Protein AF-A0A2N5DSJ1-F1 (afdb_monomer_lite)

Radius of gyration: 13.26 Å; chains: 1; bounding box: 28×21×42 Å

InterPro domains:
  IPR007686 YutG/PgpA domain [PF04608] (17-90)
  IPR007686 YutG/PgpA domain [cd06971] (14-90)
  IPR026037 Phosphatidylglycerophosphatase A [PTHR36305] (9-90)
  IPR036681 PgpA-like superfamily [SSF101307] (8-90)

Structure (mmCIF, N/CA/C/O backbone):
data_AF-A0A2N5DSJ1-F1
#
_entry.id   AF-A0A2N5DSJ1-F1
#
loop_
_atom_site.group_PDB
_atom_site.id
_atom_site.type_symbol
_atom_site.label_atom_id
_atom_site.label_alt_id
_atom_site.label_comp_id
_atom_site.label_asym_id
_atom_site.label_entity_id
_atom_site.label_seq_id
_atom_site.pdbx_PDB_ins_code
_atom_site.Cartn_x
_atom_site.Cartn_y
_atom_site.Cartn_z
_atom_site.occupancy
_atom_site.B_iso_or_equiv
_atom_site.auth_seq_id
_atom_site.auth_comp_id
_atom_site.auth_asym_id
_atom_site.auth_atom_id
_atom_site.pdbx_PDB_model_num
ATOM 1 N N . MET A 1 1 ? -5.196 0.031 21.372 1.00 51.91 1 MET A N 1
ATOM 2 C CA . MET A 1 1 ? -5.263 -0.499 19.990 1.00 51.91 1 MET A CA 1
ATOM 3 C C . MET A 1 1 ? -6.573 -0.022 19.367 1.00 51.91 1 MET A C 1
ATOM 5 O O . MET A 1 1 ? -7.615 -0.347 19.920 1.00 51.91 1 MET A O 1
ATOM 9 N N . ASN A 1 2 ? -6.524 0.820 18.323 1.00 68.94 2 ASN A N 1
ATOM 10 C CA . ASN A 1 2 ? -7.698 1.499 17.742 1.00 68.94 2 ASN A CA 1
ATOM 11 C C . ASN A 1 2 ? -8.852 0.524 17.462 1.00 68.94 2 ASN A C 1
ATOM 13 O O . ASN A 1 2 ? -8.645 -0.506 16.820 1.00 68.94 2 ASN A O 1
ATOM 17 N N . ALA A 1 3 ? -10.069 0.865 17.899 1.00 70.62 3 ALA A N 1
ATOM 18 C CA . ALA A 1 3 ? -11.274 0.061 17.671 1.00 70.62 3 ALA A CA 1
ATOM 19 C C . ALA A 1 3 ? -11.504 -0.249 16.177 1.00 70.62 3 ALA A C 1
ATOM 21 O O . ALA A 1 3 ? -11.973 -1.333 15.837 1.00 70.62 3 ALA A O 1
ATOM 22 N N . ALA A 1 4 ? -11.082 0.661 15.294 1.00 75.75 4 ALA A N 1
ATOM 23 C CA . ALA A 1 4 ? -11.101 0.495 13.845 1.00 75.75 4 ALA A CA 1
ATOM 24 C C . ALA A 1 4 ? -10.167 -0.631 13.353 1.00 75.75 4 ALA A C 1
ATOM 26 O O . ALA A 1 4 ? -10.598 -1.498 12.597 1.00 75.75 4 ALA A O 1
ATOM 27 N N . LYS A 1 5 ? -8.919 -0.705 13.851 1.00 74.12 5 LYS A N 1
ATOM 28 C CA . LYS A 1 5 ? -7.968 -1.780 13.494 1.00 74.12 5 LYS A CA 1
ATOM 2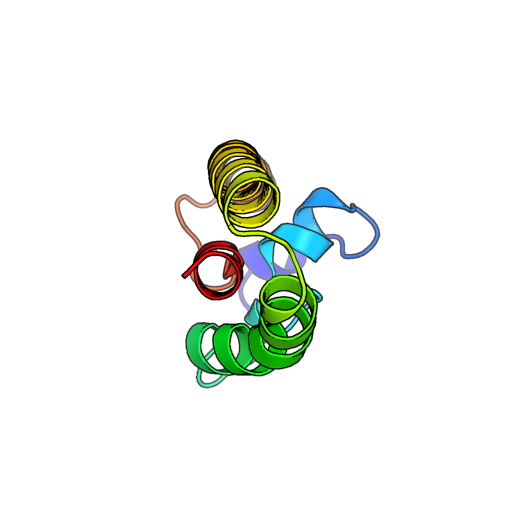9 C C . LYS A 1 5 ? -8.485 -3.169 13.898 1.00 74.12 5 LYS A C 1
ATOM 31 O O . LYS A 1 5 ? -8.200 -4.144 13.218 1.00 74.12 5 LYS A O 1
ATOM 36 N N . LYS A 1 6 ? -9.289 -3.271 14.966 1.00 78.69 6 LYS A N 1
ATOM 37 C CA . LYS A 1 6 ? -9.887 -4.543 15.424 1.00 78.69 6 LYS A CA 1
ATOM 38 C C . LYS A 1 6 ? -10.958 -5.090 14.465 1.00 78.69 6 LYS A C 1
ATOM 40 O O . LYS A 1 6 ? -11.275 -6.274 14.525 1.00 78.69 6 LYS A O 1
ATOM 45 N N . ARG A 1 7 ? -11.523 -4.241 13.599 1.00 82.31 7 ARG A N 1
ATOM 46 C CA . ARG A 1 7 ? -12.517 -4.630 12.584 1.00 82.31 7 ARG A CA 1
ATOM 47 C C . ARG A 1 7 ? -11.874 -5.162 11.303 1.00 82.31 7 ARG A C 1
ATOM 49 O O . ARG A 1 7 ? -12.543 -5.841 10.526 1.00 82.31 7 ARG A O 1
ATOM 56 N N . LEU A 1 8 ? -10.576 -4.922 11.112 1.00 82.88 8 LEU A N 1
ATOM 57 C CA . LEU A 1 8 ? -9.833 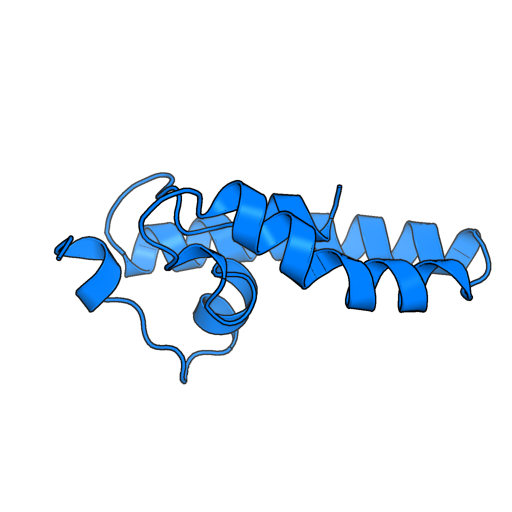-5.465 9.983 1.00 82.88 8 LEU A CA 1
ATOM 58 C C . LEU A 1 8 ? -9.702 -6.984 10.100 1.00 82.88 8 LEU A C 1
ATOM 60 O O . LEU A 1 8 ? -9.428 -7.553 11.156 1.00 82.88 8 LEU A O 1
ATOM 64 N N . ARG A 1 9 ? -9.868 -7.643 8.959 1.00 86.19 9 ARG A N 1
ATOM 65 C CA . ARG A 1 9 ? -9.693 -9.087 8.801 1.00 86.19 9 ARG A CA 1
ATOM 66 C C . ARG A 1 9 ? -8.676 -9.335 7.704 1.00 86.19 9 ARG A C 1
ATOM 68 O O . ARG A 1 9 ? -9.042 -9.236 6.544 1.00 86.19 9 ARG A O 1
ATOM 75 N N . MET A 1 10 ? -7.458 -9.742 8.056 1.00 84.12 10 MET A N 1
ATOM 76 C CA . MET A 1 10 ? -6.392 -10.045 7.082 1.00 84.12 10 MET A CA 1
ATOM 77 C C . MET A 1 10 ? -6.688 -11.273 6.202 1.00 84.12 10 MET A C 1
ATOM 79 O O . MET A 1 10 ? -6.027 -11.485 5.197 1.00 84.12 10 MET A O 1
ATOM 83 N N . ARG A 1 11 ? -7.710 -12.073 6.544 1.00 85.38 11 ARG A N 1
ATOM 84 C CA . ARG A 1 11 ? -8.246 -13.127 5.658 1.00 85.38 11 ARG A CA 1
ATOM 85 C C . ARG A 1 11 ? -9.089 -12.561 4.508 1.00 85.38 11 ARG A C 1
ATOM 87 O O . ARG A 1 11 ? -9.347 -13.281 3.553 1.00 85.38 11 ARG A O 1
ATOM 94 N N . ASN A 1 12 ? -9.558 -11.315 4.620 1.00 86.94 12 ASN A N 1
ATOM 95 C CA . ASN A 1 12 ? -10.240 -10.626 3.533 1.00 86.94 12 ASN A CA 1
ATOM 96 C C . ASN A 1 12 ? -9.167 -10.043 2.594 1.00 86.94 12 ASN A C 1
ATOM 98 O O . ASN A 1 12 ? -8.393 -9.196 3.055 1.00 86.94 12 ASN A O 1
ATOM 102 N N . PRO A 1 13 ? -9.110 -10.455 1.314 1.00 86.88 13 PRO A N 1
ATOM 103 C CA . PRO A 1 13 ? -8.112 -9.952 0.370 1.00 86.88 13 PRO A CA 1
ATOM 104 C C . PRO A 1 13 ? -8.158 -8.428 0.236 1.00 86.88 13 PRO A C 1
ATOM 106 O O . PRO A 1 13 ? -7.114 -7.801 0.102 1.00 86.88 13 PRO A O 1
ATOM 109 N N . TRP A 1 14 ? -9.336 -7.814 0.373 1.00 88.31 14 TRP A N 1
ATOM 110 C CA . TRP A 1 14 ? -9.481 -6.361 0.307 1.00 88.31 14 TRP A CA 1
ATOM 111 C C . TRP A 1 14 ? -8.754 -5.657 1.456 1.00 88.31 14 TRP A C 1
ATOM 113 O O . TRP A 1 14 ? -7.987 -4.733 1.231 1.00 88.31 14 TRP A O 1
ATOM 123 N N . HIS A 1 15 ? -8.906 -6.140 2.690 1.00 90.00 15 HIS A N 1
ATOM 124 C CA . HIS A 1 15 ? -8.196 -5.571 3.840 1.00 90.00 15 HIS A CA 1
ATOM 125 C C . HIS A 1 15 ? -6.691 -5.828 3.780 1.00 90.00 15 HIS A C 1
ATOM 127 O O . HIS A 1 15 ? -5.899 -4.975 4.178 1.00 90.00 15 HIS A O 1
ATOM 133 N N . LEU A 1 16 ? -6.300 -7.011 3.297 1.00 89.69 16 LEU A N 1
ATOM 134 C CA . LEU A 1 16 ? -4.899 -7.374 3.125 1.00 89.69 16 LEU A CA 1
ATOM 135 C C . LEU A 1 16 ? -4.213 -6.409 2.150 1.00 89.69 16 LEU A C 1
ATOM 137 O O . LEU A 1 16 ? -3.176 -5.847 2.484 1.00 89.69 16 LEU A O 1
ATOM 141 N N . LEU A 1 17 ? -4.824 -6.180 0.986 1.00 89.19 17 LEU A N 1
ATOM 142 C CA . LEU A 1 17 ? -4.305 -5.265 -0.027 1.00 89.19 17 LEU A CA 1
ATOM 143 C C . LEU A 1 17 ? -4.347 -3.816 0.457 1.00 89.19 17 LEU A C 1
ATOM 145 O O . LEU A 1 17 ? -3.327 -3.140 0.416 1.00 89.19 17 LEU A O 1
ATOM 149 N N . ALA A 1 18 ? -5.476 -3.359 1.008 1.00 89.25 18 ALA A N 1
ATOM 150 C CA . ALA A 1 18 ? -5.617 -1.985 1.491 1.00 89.25 18 ALA A CA 1
ATOM 151 C C . ALA A 1 18 ? -4.563 -1.615 2.547 1.00 89.25 18 ALA A C 1
ATOM 153 O O . ALA A 1 18 ? -4.090 -0.486 2.573 1.00 89.25 18 ALA A O 1
ATOM 154 N N . THR A 1 19 ? -4.170 -2.564 3.401 1.00 90.94 19 THR A N 1
ATOM 155 C CA . THR A 1 19 ? -3.144 -2.349 4.435 1.00 90.94 19 THR A CA 1
ATOM 156 C C . THR A 1 19 ? -1.717 -2.645 3.972 1.00 90.94 19 THR A C 1
ATOM 158 O O . THR A 1 19 ? -0.819 -2.694 4.813 1.00 90.94 19 THR A O 1
ATOM 161 N N . GLY A 1 20 ? -1.487 -2.893 2.679 1.00 89.31 20 GLY A N 1
ATOM 162 C CA . GLY A 1 20 ? -0.157 -3.199 2.151 1.00 89.31 20 GLY A CA 1
ATOM 163 C C . GLY A 1 20 ? 0.427 -4.491 2.726 1.00 89.31 20 GLY A C 1
ATOM 164 O O . GLY A 1 20 ? 1.575 -4.525 3.157 1.00 89.31 20 GLY A O 1
ATOM 165 N N . PHE A 1 21 ? -0.385 -5.549 2.817 1.00 88.88 21 PHE A N 1
ATOM 166 C CA . PHE A 1 21 ? -0.037 -6.820 3.472 1.00 88.88 21 PHE A CA 1
ATOM 167 C C . PHE A 1 21 ? 0.263 -6.684 4.975 1.00 88.88 21 PHE A C 1
ATOM 169 O O . PHE A 1 21 ? 0.946 -7.516 5.569 1.00 88.88 21 PHE A O 1
ATOM 176 N N . GLY A 1 22 ? -0.300 -5.656 5.614 1.00 86.38 22 GLY A N 1
ATOM 177 C CA . GLY A 1 22 ? -0.132 -5.375 7.038 1.00 86.38 22 GLY A CA 1
ATOM 178 C C . GLY A 1 22 ? 0.967 -4.362 7.357 1.00 86.38 22 GLY A C 1
ATOM 179 O O . GLY A 1 22 ? 1.122 -4.017 8.529 1.00 86.38 22 GLY A O 1
ATOM 180 N N . SER A 1 23 ? 1.677 -3.831 6.358 1.00 88.94 23 SER A N 1
ATOM 181 C CA . SER A 1 23 ? 2.646 -2.742 6.544 1.00 88.94 23 SER A CA 1
ATOM 182 C C . SER A 1 23 ? 1.990 -1.481 7.123 1.00 88.94 23 SER A C 1
ATOM 184 O O . SER A 1 23 ? 2.502 -0.899 8.079 1.00 88.94 23 SER A O 1
ATOM 186 N N . GLY A 1 24 ? 0.771 -1.152 6.685 1.00 86.25 24 GLY A N 1
ATOM 187 C CA . GLY A 1 24 ? -0.029 -0.045 7.219 1.00 86.25 24 GLY A CA 1
ATOM 188 C C . GLY A 1 24 ? -0.495 -0.238 8.671 1.00 86.25 24 GLY A C 1
ATOM 189 O O . GLY A 1 24 ? -1.056 0.667 9.292 1.00 86.25 24 GLY A O 1
ATOM 190 N N . LEU A 1 25 ? -0.270 -1.408 9.278 1.00 86.56 25 LEU A N 1
ATOM 191 C CA . LEU A 1 25 ? -0.548 -1.620 10.701 1.00 86.56 25 LEU A CA 1
ATOM 192 C C . LEU A 1 25 ? 0.604 -1.169 11.606 1.00 86.56 25 LEU A C 1
ATOM 194 O O . LEU A 1 25 ? 0.377 -1.061 12.819 1.00 86.56 25 LEU A O 1
ATOM 198 N N . PHE A 1 26 ? 1.774 -0.857 11.035 1.00 86.69 26 PHE A N 1
ATOM 199 C CA . PHE A 1 26 ? 2.977 -0.453 11.758 1.00 86.69 26 PHE A CA 1
ATOM 200 C C . PHE A 1 26 ? 2.726 0.780 12.658 1.00 86.69 26 PHE A C 1
ATOM 202 O O . PHE A 1 26 ? 2.049 1.723 12.242 1.00 86.69 26 PHE A O 1
ATOM 209 N N . PRO A 1 27 ? 3.209 0.785 13.918 1.00 77.62 27 PRO A N 1
ATOM 210 C CA . PRO A 1 27 ? 2.781 1.760 14.924 1.00 77.62 27 PRO A CA 1
ATOM 211 C C . PRO A 1 27 ? 3.401 3.158 14.786 1.00 77.62 27 PRO A C 1
ATOM 213 O O . PRO A 1 27 ? 2.782 4.111 15.251 1.00 77.62 27 PRO A O 1
ATOM 216 N N . TRP A 1 28 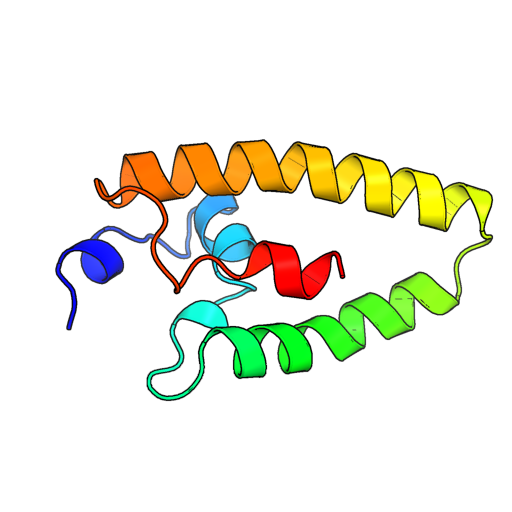? 4.584 3.296 14.176 1.00 75.00 28 TRP A N 1
ATOM 217 C CA . TRP A 1 28 ? 5.331 4.568 14.149 1.00 75.00 28 TRP A CA 1
ATOM 218 C C . TRP A 1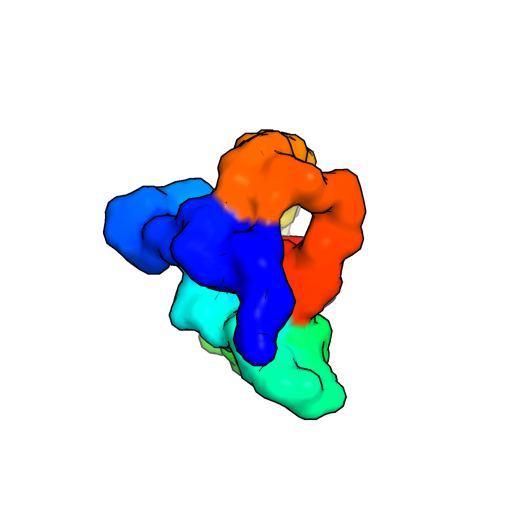 28 ? 5.353 5.291 12.802 1.00 75.00 28 TRP A C 1
ATOM 220 O O . TRP A 1 28 ? 5.704 6.463 12.750 1.00 75.00 28 TRP A O 1
ATOM 230 N N . GLY A 1 29 ? 4.962 4.621 11.724 1.00 83.12 29 GLY A N 1
ATOM 231 C CA . GLY A 1 29 ? 5.052 5.168 10.373 1.00 83.12 29 GLY A CA 1
ATOM 232 C C . GLY A 1 29 ? 4.413 4.215 9.375 1.00 83.12 29 GLY A C 1
ATOM 233 O O . GLY A 1 29 ? 5.143 3.554 8.642 1.00 83.12 29 GLY A O 1
ATOM 234 N N . PRO A 1 30 ? 3.077 4.062 9.399 1.00 85.00 30 PRO A N 1
ATOM 235 C CA . PRO A 1 30 ? 2.380 3.123 8.525 1.00 85.00 30 PRO A CA 1
ATOM 236 C C . PRO A 1 30 ? 2.631 3.425 7.044 1.00 85.00 30 PRO A C 1
ATOM 238 O O . PRO A 1 30 ? 2.886 2.485 6.301 1.00 85.00 30 PRO A O 1
ATOM 241 N N . GLY A 1 31 ? 2.667 4.706 6.650 1.00 85.06 31 GLY A N 1
ATOM 242 C CA . GLY A 1 31 ? 3.032 5.131 5.292 1.00 85.06 31 GLY A CA 1
ATOM 243 C C . GLY A 1 31 ? 4.445 4.691 4.914 1.00 85.06 31 GLY A C 1
ATOM 244 O O . GLY A 1 31 ? 4.613 3.927 3.980 1.00 85.06 31 GLY A O 1
ATOM 245 N N . THR A 1 32 ? 5.454 5.018 5.732 1.00 89.19 32 THR A N 1
ATOM 246 C CA . THR A 1 32 ? 6.853 4.609 5.489 1.00 89.19 32 THR A CA 1
ATOM 247 C C . THR A 1 32 ? 7.030 3.092 5.4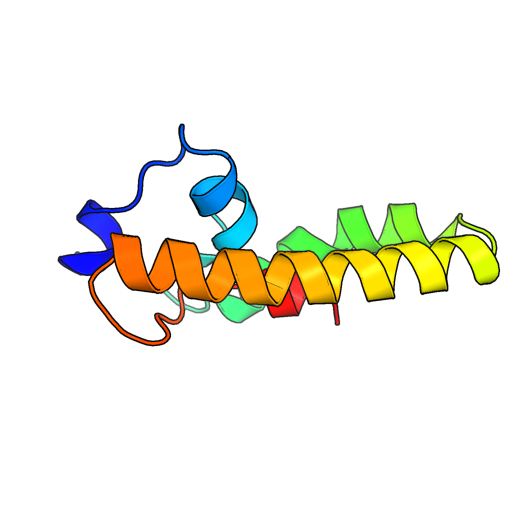06 1.00 89.19 32 THR A C 1
ATOM 249 O O . THR A 1 32 ? 7.759 2.593 4.553 1.00 89.19 32 THR A O 1
ATOM 252 N N . ALA A 1 33 ? 6.371 2.338 6.290 1.00 89.62 33 ALA A N 1
ATOM 253 C CA . ALA A 1 33 ? 6.373 0.881 6.215 1.00 89.62 33 ALA A CA 1
ATOM 254 C C . ALA A 1 33 ? 5.688 0.387 4.928 1.00 89.62 33 ALA A C 1
ATOM 256 O O . ALA A 1 33 ? 6.143 -0.590 4.336 1.00 89.62 33 ALA A O 1
ATOM 257 N N . GLY A 1 34 ? 4.626 1.074 4.497 1.00 89.50 34 GLY A N 1
ATOM 258 C CA . GLY A 1 34 ? 3.963 0.911 3.205 1.00 89.50 34 GLY A CA 1
ATOM 259 C C . GLY A 1 34 ? 4.919 1.100 2.033 1.00 89.50 34 GLY A C 1
ATOM 260 O O . GLY A 1 34 ? 5.104 0.156 1.270 1.00 89.50 34 GLY A O 1
ATOM 261 N N . SER A 1 35 ? 5.604 2.243 1.943 1.00 90.25 35 SER A N 1
ATOM 262 C CA . SER A 1 35 ? 6.527 2.534 0.839 1.00 90.25 35 SER A CA 1
ATOM 263 C C . SER A 1 35 ? 7.695 1.541 0.803 1.00 90.25 35 SER A C 1
ATOM 265 O O . SER A 1 35 ? 8.071 1.060 -0.262 1.00 90.25 35 SER A O 1
ATOM 267 N N . VAL A 1 36 ? 8.240 1.138 1.961 1.00 90.81 36 VAL A N 1
ATOM 268 C CA . VAL A 1 36 ? 9.273 0.082 2.021 1.00 90.81 36 VAL A CA 1
ATOM 269 C C . VAL A 1 36 ? 8.729 -1.260 1.521 1.00 90.81 36 VAL A C 1
ATOM 271 O O . VAL A 1 36 ? 9.412 -1.962 0.774 1.00 90.81 36 VAL A O 1
ATOM 274 N N . ALA A 1 37 ? 7.500 -1.618 1.898 1.00 90.69 37 ALA A N 1
ATOM 275 C CA . ALA A 1 37 ? 6.843 -2.833 1.421 1.00 90.69 37 ALA A CA 1
ATOM 276 C C . ALA A 1 37 ? 6.474 -2.772 -0.075 1.00 90.69 37 ALA A C 1
ATOM 278 O O . ALA A 1 37 ? 6.342 -3.824 -0.700 1.00 90.69 37 ALA A O 1
ATOM 279 N N . ALA A 1 38 ? 6.354 -1.576 -0.654 1.00 91.06 38 ALA A N 1
ATOM 280 C CA . ALA A 1 38 ? 6.105 -1.368 -2.075 1.00 91.06 38 ALA A CA 1
ATOM 281 C C . ALA A 1 38 ? 7.355 -1.554 -2.952 1.00 91.06 38 ALA A C 1
ATOM 283 O O . ALA A 1 38 ? 7.214 -1.899 -4.126 1.00 91.06 38 ALA A O 1
ATOM 284 N N . ILE A 1 39 ? 8.574 -1.409 -2.409 1.00 91.12 39 ILE A N 1
ATOM 285 C CA . ILE A 1 39 ? 9.834 -1.519 -3.177 1.00 91.12 39 ILE A CA 1
ATOM 286 C C . ILE A 1 39 ? 9.914 -2.814 -4.009 1.00 91.12 39 ILE A C 1
ATOM 288 O O . ILE A 1 39 ? 10.196 -2.720 -5.205 1.00 91.12 39 ILE A O 1
ATOM 292 N N . PRO A 1 40 ? 9.642 -4.021 -3.468 1.00 89.38 40 PRO A N 1
ATOM 293 C CA . PRO A 1 40 ? 9.678 -5.247 -4.266 1.00 89.38 40 PRO A CA 1
ATOM 294 C C . PRO A 1 40 ? 8.638 -5.260 -5.394 1.00 89.38 40 PRO A C 1
ATOM 296 O O . PRO A 1 40 ? 8.923 -5.745 -6.489 1.00 89.38 40 PRO A O 1
ATOM 299 N N . CYS A 1 41 ? 7.443 -4.707 -5.155 1.00 88.12 41 CYS A N 1
ATOM 300 C CA . CYS A 1 41 ? 6.414 -4.563 -6.185 1.00 88.12 41 CYS A CA 1
ATOM 301 C C . CYS A 1 41 ? 6.878 -3.608 -7.289 1.00 88.12 41 CYS A C 1
ATOM 303 O O . CYS A 1 41 ? 6.765 -3.935 -8.468 1.00 88.12 41 CYS A O 1
ATOM 305 N N . TRP A 1 42 ? 7.464 -2.470 -6.917 1.00 89.81 42 TRP A N 1
ATOM 306 C CA . TRP A 1 42 ? 8.009 -1.506 -7.865 1.00 89.81 42 TRP A CA 1
ATOM 307 C C . TRP A 1 42 ? 9.159 -2.090 -8.696 1.00 89.81 42 TRP A C 1
ATOM 309 O O . TRP A 1 42 ? 9.163 -1.947 -9.918 1.00 89.81 42 TRP A O 1
ATOM 319 N N . MET A 1 43 ? 10.074 -2.846 -8.077 1.00 90.44 43 MET A N 1
ATOM 320 C CA . MET A 1 43 ? 11.138 -3.557 -8.796 1.00 90.44 43 MET A CA 1
ATOM 321 C C . MET A 1 43 ? 10.571 -4.515 -9.850 1.00 90.44 43 MET A C 1
ATOM 323 O O . MET A 1 43 ? 11.056 -4.544 -10.978 1.00 90.44 43 MET A O 1
ATOM 327 N N . LEU A 1 44 ? 9.511 -5.263 -9.531 1.00 88.81 44 LEU A N 1
ATOM 328 C CA . LEU A 1 44 ? 8.842 -6.123 -10.513 1.00 88.81 44 LEU A CA 1
ATOM 329 C C . LEU A 1 44 ? 8.232 -5.308 -11.659 1.00 88.81 44 LEU A C 1
ATOM 331 O O . LEU A 1 44 ? 8.378 -5.687 -12.821 1.00 88.81 44 LEU A O 1
ATOM 335 N N . LEU A 1 45 ? 7.600 -4.173 -11.347 1.00 87.94 45 LEU A N 1
ATOM 336 C CA . LEU A 1 45 ? 6.994 -3.286 -12.341 1.00 87.94 45 LEU A CA 1
ATOM 337 C C . LEU A 1 45 ? 8.024 -2.657 -13.286 1.00 87.94 45 LEU A C 1
ATOM 339 O O . LEU A 1 45 ? 7.721 -2.490 -14.464 1.00 87.94 45 LEU A O 1
ATOM 343 N N . THR A 1 46 ? 9.243 -2.366 -12.821 1.00 90.00 46 THR A N 1
ATOM 344 C CA . THR A 1 46 ? 10.293 -1.781 -13.676 1.00 90.00 46 THR A CA 1
ATOM 345 C C . THR A 1 46 ? 10.770 -2.690 -14.813 1.00 90.00 46 THR A C 1
ATOM 347 O O . THR A 1 46 ? 11.340 -2.192 -15.781 1.00 90.00 46 THR A O 1
ATOM 350 N N . TYR A 1 47 ? 10.507 -4.001 -14.754 1.00 92.19 47 TYR A N 1
ATOM 351 C CA . TYR A 1 47 ? 10.817 -4.924 -15.855 1.00 92.19 47 TYR A CA 1
ATOM 352 C C . TYR A 1 47 ? 9.742 -4.957 -16.950 1.00 92.19 47 TYR A C 1
ATOM 354 O O . TYR A 1 47 ? 9.952 -5.576 -17.995 1.00 92.19 47 TYR A O 1
ATOM 362 N N . LEU A 1 48 ? 8.582 -4.331 -16.730 1.00 90.31 48 LEU A N 1
ATOM 363 C CA . LEU A 1 48 ? 7.498 -4.325 -17.705 1.00 90.31 48 LEU A CA 1
ATOM 364 C C . LEU A 1 48 ? 7.726 -3.256 -18.786 1.00 90.31 48 LEU A C 1
ATOM 366 O O . LEU A 1 48 ? 8.224 -2.166 -18.499 1.00 90.31 48 LEU A O 1
ATOM 370 N N . PRO A 1 49 ? 7.287 -3.508 -20.033 1.00 94.31 49 PRO A N 1
ATOM 371 C CA . PRO A 1 49 ? 7.217 -2.460 -21.043 1.00 94.31 49 PRO A CA 1
ATOM 372 C C . PRO A 1 49 ? 6.251 -1.352 -20.596 1.00 94.31 49 PRO A C 1
ATOM 374 O O . PRO A 1 49 ? 5.231 -1.619 -19.953 1.00 94.31 49 PRO A O 1
ATOM 377 N N . TRP A 1 50 ? 6.548 -0.106 -20.972 1.00 92.00 50 TRP A N 1
ATOM 378 C CA . TRP A 1 50 ? 5.854 1.091 -20.474 1.00 92.00 50 TRP A CA 1
ATOM 379 C C . TRP A 1 50 ? 4.329 1.070 -20.704 1.00 92.00 50 TRP A C 1
ATOM 381 O O . TRP A 1 50 ? 3.564 1.604 -19.899 1.00 92.00 50 TRP A O 1
ATOM 391 N N . GLN A 1 51 ? 3.860 0.405 -21.764 1.00 94.62 51 GLN A N 1
ATOM 392 C CA . GLN A 1 51 ? 2.433 0.223 -22.042 1.00 94.62 51 GLN A CA 1
ATOM 393 C C . GLN A 1 51 ? 1.759 -0.643 -20.974 1.00 94.62 51 GLN A C 1
ATOM 395 O O . GLN A 1 51 ? 0.690 -0.300 -20.481 1.00 94.62 51 GLN A O 1
ATOM 400 N N . VAL A 1 52 ? 2.396 -1.748 -20.577 1.00 93.56 52 VAL A N 1
ATOM 401 C CA . VAL A 1 52 ? 1.845 -2.641 -19.549 1.00 93.56 52 VAL A CA 1
ATOM 402 C C . VAL A 1 52 ? 1.992 -1.992 -18.176 1.00 93.56 52 VAL A C 1
ATOM 404 O O . VAL A 1 52 ? 1.054 -2.038 -17.389 1.00 93.56 52 VAL A O 1
ATOM 407 N N . TYR A 1 53 ? 3.108 -1.304 -17.917 1.00 91.38 53 TYR A N 1
ATOM 408 C CA . TYR A 1 53 ? 3.283 -0.500 -16.706 1.00 91.38 53 TYR A CA 1
ATOM 409 C C . TYR A 1 53 ? 2.141 0.511 -16.524 1.00 91.38 53 TYR A C 1
ATOM 411 O O . TYR A 1 53 ? 1.492 0.530 -15.481 1.00 91.38 53 TYR A O 1
ATOM 419 N N . SER A 1 54 ? 1.836 1.309 -17.555 1.00 91.50 54 SER A N 1
ATOM 420 C CA . SER A 1 54 ? 0.764 2.312 -17.476 1.00 91.50 54 SER A CA 1
ATOM 421 C C . SER A 1 54 ? -0.620 1.683 -17.288 1.00 91.50 54 SER A C 1
ATOM 423 O O . SER A 1 54 ? -1.405 2.181 -16.483 1.00 91.50 54 SER A O 1
ATOM 425 N N . MET A 1 55 ? -0.904 0.549 -17.940 1.00 94.38 55 MET A N 1
ATOM 426 C CA . MET A 1 55 ? -2.131 -0.222 -17.699 1.00 94.38 55 MET A CA 1
ATOM 427 C C . MET A 1 55 ? -2.238 -0.716 -16.253 1.00 94.38 55 MET A C 1
ATOM 429 O O . MET A 1 55 ? -3.303 -0.597 -15.648 1.00 94.38 55 MET A O 1
ATOM 433 N N . VAL A 1 56 ? -1.149 -1.246 -15.690 1.00 92.19 56 VAL A N 1
ATOM 434 C CA . VAL A 1 56 ? -1.123 -1.730 -14.305 1.00 92.19 56 VAL A CA 1
ATOM 435 C C . VAL A 1 56 ? -1.340 -0.581 -13.328 1.00 92.19 56 VAL A C 1
ATOM 437 O O . VAL A 1 56 ? -2.176 -0.712 -12.443 1.00 92.19 56 VAL A O 1
ATOM 440 N N . VAL A 1 57 ? -0.675 0.562 -13.512 1.00 91.75 57 VAL A N 1
ATOM 441 C CA . VAL A 1 57 ? -0.875 1.746 -12.658 1.00 91.75 57 VAL A CA 1
ATOM 442 C C . VAL A 1 57 ? -2.327 2.224 -12.709 1.00 91.75 57 VAL A C 1
ATOM 444 O O . VAL A 1 57 ? -2.950 2.393 -11.663 1.00 91.75 57 VAL A O 1
ATOM 447 N N . MET A 1 58 ? -2.904 2.371 -13.906 1.00 93.56 58 MET A N 1
ATOM 448 C CA . MET A 1 58 ? -4.308 2.773 -14.062 1.00 93.56 58 MET A CA 1
ATOM 449 C C . MET A 1 58 ? -5.262 1.808 -13.352 1.00 93.56 58 MET A C 1
ATOM 451 O O . MET A 1 58 ? -6.172 2.235 -12.640 1.00 93.56 58 MET A O 1
ATOM 455 N N . PHE A 1 59 ? -5.033 0.502 -13.497 1.00 93.44 59 PHE A N 1
ATOM 456 C CA . PHE A 1 59 ? -5.837 -0.517 -12.833 1.00 93.44 59 PHE A CA 1
ATOM 457 C C . PHE A 1 59 ? -5.674 -0.483 -11.306 1.00 93.44 59 PHE A C 1
ATOM 459 O O . PHE A 1 59 ? -6.665 -0.560 -10.578 1.00 93.44 59 PHE A O 1
ATOM 466 N N . SER A 1 60 ? -4.449 -0.296 -10.813 1.00 91.44 60 SER A N 1
ATOM 467 C CA . SER A 1 60 ? -4.156 -0.174 -9.384 1.00 91.44 60 SER A CA 1
ATOM 468 C C . SER A 1 60 ? -4.807 1.058 -8.758 1.00 91.44 60 SER A C 1
ATOM 470 O O . SER A 1 60 ? -5.275 0.970 -7.625 1.00 91.44 60 SER A O 1
ATOM 472 N N . ILE A 1 61 ? -4.923 2.175 -9.486 1.00 91.81 61 ILE A N 1
ATOM 473 C CA . ILE A 1 61 ? -5.681 3.355 -9.036 1.00 91.81 61 ILE A CA 1
ATOM 474 C C . ILE A 1 61 ? -7.170 3.009 -8.893 1.00 91.81 61 ILE A C 1
ATOM 476 O O . ILE A 1 61 ? -7.767 3.287 -7.852 1.00 91.81 61 ILE A O 1
ATOM 480 N N . CYS A 1 62 ? -7.773 2.357 -9.895 1.00 92.81 62 CYS A N 1
ATOM 481 C CA . CYS A 1 62 ? -9.181 1.946 -9.835 1.00 92.81 62 CYS A CA 1
ATOM 482 C C . CYS A 1 62 ? -9.455 0.995 -8.660 1.00 92.81 62 CYS A C 1
ATOM 484 O O . CYS A 1 62 ? -10.430 1.176 -7.926 1.00 92.81 62 CYS A O 1
ATOM 486 N N . ILE A 1 63 ? -8.576 0.009 -8.453 1.00 91.12 63 ILE A N 1
ATOM 487 C CA . ILE A 1 63 ? -8.633 -0.887 -7.294 1.00 91.12 63 ILE A CA 1
ATOM 488 C C . ILE A 1 63 ? -8.466 -0.097 -5.998 1.00 91.12 63 ILE A C 1
ATOM 490 O O . ILE A 1 63 ? -9.209 -0.338 -5.053 1.00 91.12 63 ILE A O 1
ATOM 494 N N . GLY A 1 64 ? -7.543 0.861 -5.955 1.00 89.50 64 GLY A N 1
ATOM 495 C CA . GLY A 1 64 ? -7.282 1.687 -4.781 1.00 89.50 64 GLY A CA 1
ATOM 496 C C . GLY A 1 64 ? -8.512 2.444 -4.306 1.00 89.50 64 GLY A C 1
ATOM 497 O O . GLY A 1 64 ? -8.851 2.379 -3.128 1.00 89.50 64 GLY A O 1
ATOM 498 N N . VAL A 1 65 ? -9.255 3.067 -5.223 1.00 89.75 65 VAL A N 1
ATOM 499 C CA . VAL A 1 65 ? -10.516 3.752 -4.890 1.00 89.75 65 VAL A CA 1
ATOM 500 C C . VAL A 1 65 ? -11.514 2.787 -4.242 1.00 89.75 65 VAL A C 1
ATOM 502 O O . VAL A 1 65 ? -12.120 3.109 -3.217 1.00 89.75 65 VAL A O 1
ATOM 505 N N . TYR A 1 66 ? -11.656 1.581 -4.798 1.00 90.56 66 TYR A N 1
ATOM 506 C CA . TYR A 1 66 ? -12.536 0.555 -4.239 1.00 90.56 66 TYR A CA 1
ATOM 507 C C . TYR A 1 66 ? -12.051 0.051 -2.870 1.00 90.56 66 TYR A C 1
ATOM 509 O O . TYR A 1 66 ? -12.845 -0.050 -1.934 1.00 90.56 66 TYR A O 1
ATOM 517 N N . LEU A 1 67 ? -10.750 -0.215 -2.729 1.00 89.19 67 LEU A N 1
ATOM 518 C CA . LEU A 1 67 ? -10.114 -0.673 -1.494 1.00 89.19 67 LEU A CA 1
ATOM 519 C C . LEU A 1 67 ? -10.268 0.340 -0.365 1.00 89.19 67 LEU A C 1
ATOM 521 O O . LEU A 1 67 ? -10.666 -0.046 0.737 1.00 89.19 67 LEU A O 1
ATOM 525 N N . CYS A 1 68 ? -9.993 1.617 -0.637 1.00 87.25 68 CYS A N 1
ATOM 526 C CA . CYS A 1 68 ? -10.160 2.699 0.324 1.00 87.25 68 CYS A CA 1
ATOM 527 C C . CYS A 1 68 ? -11.615 2.782 0.783 1.00 87.25 68 CYS A C 1
ATOM 529 O O . CYS A 1 68 ? -11.875 2.798 1.984 1.00 87.25 68 CYS A O 1
ATOM 531 N N . HIS A 1 69 ? -12.571 2.750 -0.150 1.00 87.50 69 HIS A N 1
ATOM 532 C CA . HIS A 1 69 ? -13.990 2.829 0.186 1.00 87.50 69 HIS A CA 1
ATOM 533 C C . HIS A 1 69 ? -14.469 1.627 1.014 1.00 87.50 69 HIS A C 1
ATOM 535 O O . HIS A 1 69 ? -15.070 1.802 2.076 1.00 87.50 69 HIS A O 1
ATOM 541 N N . GLN A 1 70 ? -14.187 0.406 0.554 1.00 88.38 70 GLN A N 1
ATOM 542 C CA . GLN A 1 70 ? -14.626 -0.822 1.215 1.00 88.38 70 GLN A CA 1
ATOM 543 C C . GLN A 1 70 ? -13.979 -0.973 2.597 1.00 88.38 70 GLN A C 1
ATOM 545 O O . GLN A 1 70 ? -14.668 -1.253 3.576 1.00 88.38 70 GLN A O 1
ATOM 550 N N . THR A 1 71 ? -12.673 -0.720 2.703 1.00 86.69 71 THR A N 1
ATOM 551 C CA . THR A 1 71 ? -11.939 -0.854 3.968 1.00 86.69 71 THR A CA 1
ATOM 552 C C . THR A 1 71 ? -12.340 0.233 4.963 1.00 86.69 71 THR A C 1
ATOM 554 O O . THR A 1 71 ? -12.551 -0.073 6.133 1.00 86.69 71 THR A O 1
ATOM 557 N N . ALA A 1 72 ? -12.537 1.482 4.523 1.00 86.38 72 ALA A N 1
ATOM 558 C CA . ALA A 1 72 ? -13.063 2.549 5.379 1.00 86.38 72 ALA A CA 1
ATOM 559 C C . ALA A 1 72 ? -14.466 2.207 5.914 1.00 86.38 72 ALA A C 1
ATOM 561 O O . ALA A 1 72 ? -14.739 2.336 7.112 1.00 86.38 72 ALA A O 1
ATOM 562 N N . LYS A 1 73 ? -15.341 1.684 5.045 1.00 86.12 73 LYS A N 1
ATOM 563 C CA . LYS A 1 73 ? -16.683 1.225 5.420 1.00 86.12 73 LYS A CA 1
ATOM 564 C C . LYS A 1 73 ? -16.632 0.100 6.457 1.00 86.12 73 LYS A C 1
ATOM 566 O O . LYS A 1 73 ? -17.332 0.180 7.465 1.00 86.12 73 LYS A O 1
ATOM 571 N N . ASP A 1 74 ? -15.771 -0.896 6.259 1.00 86.25 74 ASP A N 1
ATOM 572 C CA . ASP A 1 74 ? -15.627 -2.044 7.164 1.00 86.25 74 ASP A CA 1
ATOM 573 C C . ASP A 1 74 ? -14.976 -1.653 8.504 1.00 86.25 74 ASP A C 1
ATOM 575 O O . ASP A 1 74 ? -15.330 -2.170 9.569 1.00 86.25 74 ASP A O 1
ATOM 579 N N . MET A 1 75 ? -14.065 -0.678 8.487 1.00 82.81 75 MET A N 1
ATOM 580 C CA . MET A 1 75 ? -13.492 -0.090 9.698 1.00 82.81 75 MET A CA 1
ATOM 581 C C . MET A 1 75 ? -14.488 0.831 10.426 1.00 82.81 75 MET A C 1
ATOM 583 O O . MET A 1 75 ? -14.355 1.051 11.636 1.00 82.81 75 MET A O 1
ATOM 587 N N . GLY A 1 76 ? -15.530 1.311 9.741 1.00 82.44 76 GLY A N 1
ATOM 588 C CA . GLY A 1 76 ? -16.525 2.248 10.265 1.00 82.44 76 GLY A CA 1
ATOM 589 C C . GLY A 1 76 ? -15.932 3.620 10.588 1.00 82.44 76 GLY A C 1
ATOM 590 O O . GLY A 1 76 ? -16.385 4.280 11.520 1.00 82.44 76 GLY A O 1
ATOM 591 N N . VAL A 1 77 ? -14.879 3.996 9.863 1.00 79.56 77 VAL A N 1
ATOM 592 C CA . VAL A 1 77 ? -14.174 5.276 9.953 1.00 79.56 77 VAL A CA 1
ATOM 593 C C . VAL A 1 77 ? -13.812 5.708 8.543 1.00 79.56 77 VAL A C 1
ATOM 595 O O . VAL A 1 77 ? -13.402 4.888 7.725 1.00 79.56 77 VAL A O 1
ATOM 598 N N . HIS A 1 78 ? -13.960 6.995 8.257 1.00 70.88 78 HIS A N 1
ATOM 599 C CA . HIS A 1 78 ? -13.492 7.550 6.997 1.00 70.88 78 HIS A CA 1
ATOM 600 C C . HIS A 1 78 ? -11.971 7.701 7.053 1.00 70.88 78 HIS A C 1
ATOM 602 O O . HIS A 1 78 ? -11.455 8.205 8.046 1.00 70.88 78 HIS A O 1
ATOM 608 N N . ASP A 1 79 ? -11.295 7.233 6.002 1.00 65.44 79 ASP A N 1
ATOM 609 C CA . ASP A 1 79 ? -9.876 7.483 5.732 1.00 65.44 79 ASP A CA 1
ATOM 610 C C . ASP A 1 79 ? -8.930 7.190 6.915 1.00 65.44 79 ASP A C 1
ATOM 612 O O . ASP A 1 79 ? -8.386 8.071 7.581 1.00 65.44 79 ASP A O 1
ATOM 616 N N . HIS A 1 80 ? -8.784 5.904 7.247 1.00 80.31 80 HIS A N 1
ATOM 617 C CA . HIS A 1 80 ? -7.883 5.495 8.319 1.00 80.31 80 HIS A CA 1
ATOM 618 C C . HIS A 1 80 ? -6.461 5.349 7.773 1.00 80.31 80 HIS A C 1
ATOM 620 O O . HIS A 1 80 ? -6.236 4.536 6.881 1.00 80.31 80 HIS A O 1
ATOM 626 N N . GLY A 1 81 ? -5.480 5.998 8.408 1.00 79.31 81 GLY A N 1
ATOM 627 C CA . GLY A 1 81 ? -4.059 5.964 8.011 1.00 79.31 81 GLY A CA 1
ATOM 628 C C . GLY A 1 81 ? -3.344 4.608 8.131 1.00 79.31 81 GLY A C 1
ATOM 629 O O . GLY A 1 81 ? -2.126 4.560 8.224 1.00 79.31 81 GLY A O 1
ATOM 630 N N . SER A 1 82 ? -4.086 3.500 8.211 1.00 84.06 82 SER A N 1
ATOM 631 C CA . SER A 1 82 ? -3.553 2.150 7.992 1.00 84.06 82 SER A CA 1
ATOM 632 C C . SER A 1 82 ? -3.827 1.628 6.587 1.00 84.06 82 SER A C 1
ATOM 634 O O . SER A 1 82 ? -3.362 0.542 6.255 1.00 84.06 82 SER A O 1
ATOM 636 N N . ILE A 1 83 ? -4.640 2.346 5.813 1.00 88.19 83 ILE A N 1
ATOM 637 C CA . ILE A 1 83 ? -4.799 2.128 4.384 1.00 88.19 83 ILE A CA 1
ATOM 638 C C . ILE A 1 83 ? -3.600 2.813 3.734 1.00 88.19 83 ILE A C 1
ATOM 640 O O . ILE A 1 83 ? -3.427 4.010 3.912 1.00 88.19 83 ILE A O 1
ATOM 644 N N . VAL A 1 84 ? -2.748 2.028 3.085 1.00 92.50 84 VAL A N 1
ATOM 645 C CA . VAL A 1 84 ? -1.459 2.471 2.518 1.00 92.50 84 VAL A CA 1
ATOM 646 C C . VAL A 1 84 ? -1.307 1.980 1.081 1.00 92.50 84 VAL A C 1
ATOM 648 O O . VAL A 1 84 ? -0.212 1.707 0.607 1.00 92.50 84 VAL A O 1
ATOM 651 N N . TRP A 1 85 ? -2.433 1.744 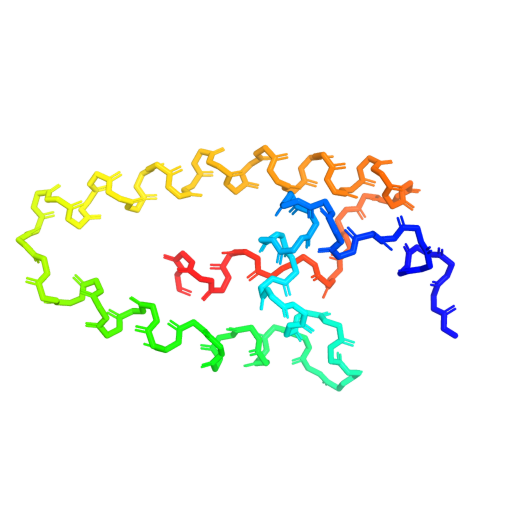0.404 1.00 91.75 85 TRP A N 1
ATOM 652 C CA . TRP A 1 85 ? -2.433 1.272 -0.978 1.00 91.75 85 TRP A CA 1
ATOM 653 C C . TRP A 1 85 ? -1.853 2.314 -1.939 1.00 91.75 85 TRP A C 1
ATOM 655 O O . TRP A 1 85 ? -1.238 1.956 -2.935 1.00 91.75 85 TRP A O 1
ATOM 665 N N . ASP A 1 86 ? -2.027 3.593 -1.627 1.00 88.19 86 ASP A N 1
ATOM 666 C CA . ASP A 1 86 ? -1.420 4.718 -2.332 1.00 88.19 86 ASP A CA 1
ATOM 667 C C . ASP A 1 86 ? 0.111 4.621 -2.385 1.00 88.19 86 ASP A C 1
ATOM 669 O O . ASP A 1 86 ? 0.670 4.793 -3.463 1.00 88.19 86 ASP A O 1
ATOM 673 N N . GLU A 1 87 ? 0.764 4.199 -1.299 1.00 90.62 87 GLU A N 1
ATOM 674 C CA . GLU A 1 87 ? 2.220 3.959 -1.240 1.00 90.62 87 GLU A CA 1
ATOM 675 C C . GLU A 1 87 ? 2.703 2.832 -2.179 1.00 90.62 87 GLU A C 1
ATOM 677 O O . GLU A 1 87 ? 3.889 2.721 -2.476 1.00 90.62 87 GLU A O 1
ATOM 682 N N . PHE A 1 88 ? 1.804 1.941 -2.620 1.00 87.19 88 PHE A N 1
ATOM 683 C CA . PHE A 1 88 ? 2.116 0.887 -3.598 1.00 87.19 88 PHE A CA 1
ATOM 684 C C . PHE A 1 88 ? 1.903 1.345 -5.042 1.00 87.19 88 PHE A C 1
ATOM 686 O O . PHE A 1 88 ? 2.399 0.703 -5.970 1.00 87.19 88 PHE A O 1
ATOM 693 N N . VAL A 1 89 ? 1.132 2.414 -5.239 1.00 86.75 89 VAL A N 1
ATOM 694 C CA . VAL A 1 89 ? 0.815 2.969 -6.557 1.00 86.75 89 VAL A CA 1
ATOM 695 C C . VAL A 1 89 ? 1.787 4.086 -6.942 1.00 86.75 89 VAL A C 1
ATOM 697 O O . VAL A 1 89 ? 2.034 4.252 -8.139 1.00 86.75 89 VAL A O 1
ATOM 700 N N . GLY A 1 90 ? 2.326 4.831 -5.967 1.00 66.12 90 GLY A N 1
ATOM 701 C CA . GLY A 1 90 ? 3.159 6.020 -6.180 1.00 66.12 90 GLY A CA 1
ATOM 702 C C . GLY A 1 90 ? 4.369 6.099 -5.265 1.00 66.12 90 GLY A C 1
ATOM 703 O O . GLY A 1 90 ? 4.197 5.875 -4.051 1.00 66.12 90 GLY A O 1
#

Foldseek 3Di:
DDLLVVLQDCVPVLSCLQLLNVCLVDDPCSQVSNLVSLVVVVVVLVPDDPVVSVVVLVVLVVSLVVSQVVSCVSSVHHDDSSRNSVSNSD

pLDDT: mean 86.37, std 7.19, range [51.91, 94.62]

Sequence (90 aa):
MNAAKKRLRMRNPWHLLATGFGSGLFPWGPGTAGSVAAIPCWMLLTYLPWQVYSMVVMFSICIGVYLCHQTAKDMGVHDHGSIVWDEFVG

Organism: NCBI:txid2060067

Secondary structure (DSSP, 8-state):
--TTGGG--TTSHHHHHHTTTTGGG-SS-HHHHHHHHHHHHHHHHHTS-HHHHHHHHHHHHHHHHHHHHHHHHHHTSSS-TT--SHHHH-